Protein AF-A0A0N8VKJ3-F1 (afdb_monomer)

Sequence (84 aa):
RKKKADDVKVVFFGPSEKAFSSNDSDFLKLFSILKDLGIVTIACSGYSKAHDLDKAIMDLSTELEDVSETIPRYVDAGYTVMTF

Structure (mmCIF, N/CA/C/O backbone):
data_AF-A0A0N8VKJ3-F1
#
_entry.id   AF-A0A0N8VKJ3-F1
#
loop_
_atom_site.group_PDB
_atom_site.id
_atom_site.type_symbol
_atom_site.label_atom_id
_atom_site.label_alt_id
_atom_site.label_comp_id
_atom_site.label_asym_i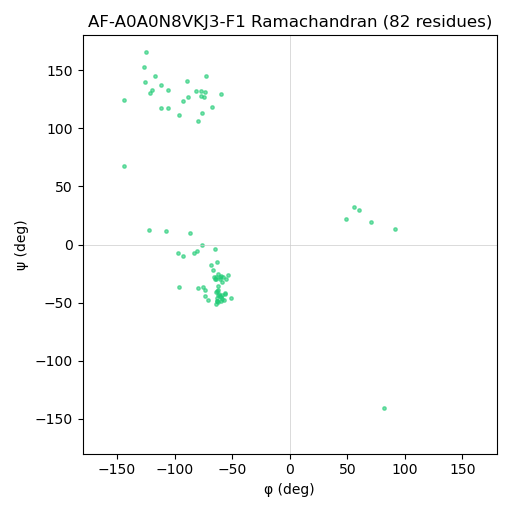d
_atom_site.label_entity_id
_atom_site.label_seq_id
_atom_site.pdbx_PDB_ins_code
_atom_site.Cartn_x
_atom_site.Cartn_y
_atom_site.Cartn_z
_atom_site.occupancy
_atom_site.B_iso_or_equiv
_atom_site.auth_seq_id
_atom_site.auth_comp_id
_atom_site.auth_asym_id
_atom_site.auth_atom_id
_atom_site.pdbx_PDB_model_num
ATOM 1 N N . ARG A 1 1 ? -13.557 10.725 23.237 1.00 44.84 1 ARG A N 1
ATOM 2 C CA . ARG A 1 1 ? -14.182 10.546 21.899 1.00 44.84 1 ARG A CA 1
ATOM 3 C C . ARG A 1 1 ? -13.277 9.601 21.111 1.00 44.84 1 ARG A C 1
ATOM 5 O O . ARG A 1 1 ? -12.157 10.011 20.851 1.00 44.84 1 ARG A O 1
ATOM 12 N N . LYS A 1 2 ? -13.700 8.361 20.810 1.00 43.62 2 LYS A N 1
ATOM 13 C CA . LYS A 1 2 ? -12.971 7.466 19.882 1.00 43.62 2 LYS A CA 1
ATOM 14 C C . LYS A 1 2 ? -12.883 8.154 18.515 1.00 43.62 2 LYS A C 1
ATOM 16 O O . LYS A 1 2 ? -13.906 8.676 18.059 1.00 43.62 2 LYS A O 1
ATOM 21 N N . LYS A 1 3 ? -11.697 8.238 17.909 1.00 53.75 3 LYS A N 1
ATOM 22 C CA . LYS A 1 3 ? -11.558 8.788 16.555 1.00 53.75 3 LYS A CA 1
ATOM 23 C C . LYS A 1 3 ? -12.105 7.714 15.608 1.00 53.75 3 LYS A C 1
ATOM 25 O O . LYS A 1 3 ? -11.789 6.543 15.731 1.00 53.75 3 LYS A O 1
ATOM 30 N N . LYS A 1 4 ? -12.983 8.080 14.672 1.00 54.50 4 LYS A N 1
ATOM 31 C CA . LYS A 1 4 ? -13.644 7.111 13.771 1.00 54.50 4 LYS A CA 1
ATOM 32 C C . LYS A 1 4 ? -12.685 6.38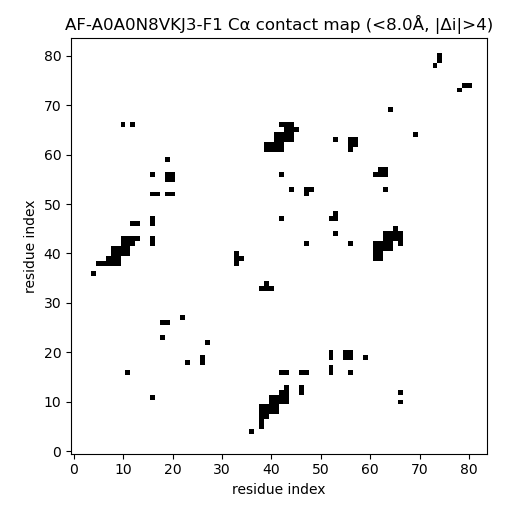6 12.804 1.00 54.50 4 LYS A C 1
ATOM 34 O O . LYS A 1 4 ? -13.142 5.526 12.068 1.00 54.50 4 LYS A O 1
ATOM 39 N N . ALA A 1 5 ? -11.400 6.739 12.801 1.00 59.34 5 ALA A N 1
ATOM 40 C CA . ALA A 1 5 ? -10.373 6.194 11.917 1.00 59.34 5 ALA A CA 1
ATOM 41 C C . ALA A 1 5 ? -9.386 5.252 12.635 1.00 59.34 5 ALA A C 1
ATOM 43 O O . ALA A 1 5 ? -8.363 4.917 12.054 1.00 59.34 5 ALA A O 1
ATOM 44 N N . ASP A 1 6 ? -9.670 4.841 13.878 1.00 65.88 6 ASP A N 1
ATOM 45 C CA . ASP A 1 6 ? -8.728 4.052 14.691 1.00 65.88 6 ASP A CA 1
ATOM 46 C C . ASP A 1 6 ? -8.411 2.662 14.092 1.00 65.88 6 ASP A C 1
ATOM 48 O O . ASP A 1 6 ? -7.440 2.038 14.510 1.00 65.88 6 ASP A O 1
ATOM 52 N N . ASP A 1 7 ? -9.196 2.179 13.120 1.00 84.44 7 ASP A N 1
ATOM 53 C CA . ASP A 1 7 ? -8.984 0.872 12.492 1.00 84.44 7 ASP A CA 1
ATOM 54 C C . ASP A 1 7 ? -9.321 0.870 10.991 1.00 84.44 7 ASP A C 1
ATOM 56 O O . ASP A 1 7 ? -10.306 0.290 10.534 1.00 84.44 7 ASP A O 1
ATOM 60 N N . VAL A 1 8 ? -8.517 1.601 10.217 1.00 89.12 8 VAL A N 1
ATOM 61 C CA . VAL A 1 8 ? -8.585 1.632 8.750 1.00 89.12 8 VAL A CA 1
ATOM 62 C C . VAL A 1 8 ? -7.330 0.981 8.179 1.00 89.12 8 VAL A C 1
ATOM 64 O O . VAL A 1 8 ? -6.216 1.230 8.644 1.00 89.12 8 VAL A O 1
ATOM 67 N N . LYS A 1 9 ? -7.521 0.155 7.148 1.00 90.12 9 LYS A N 1
ATOM 68 C CA . LYS A 1 9 ? -6.461 -0.447 6.337 1.00 90.12 9 LYS A CA 1
ATOM 69 C C . LYS A 1 9 ? -6.646 0.016 4.900 1.00 90.12 9 LYS A C 1
ATOM 71 O O . LYS A 1 9 ? -7.765 -0.016 4.390 1.00 90.12 9 LYS A O 1
ATOM 76 N N . VAL A 1 10 ? -5.570 0.458 4.261 1.00 91.62 10 VAL A N 1
ATOM 77 C CA . VAL A 1 10 ? -5.585 0.844 2.845 1.00 91.62 10 VAL A CA 1
ATOM 78 C C . VAL A 1 10 ? -4.765 -0.173 2.078 1.00 91.62 10 VAL A C 1
ATOM 80 O O . VAL A 1 10 ? -3.572 -0.319 2.325 1.00 91.62 10 VAL A O 1
ATOM 83 N N . VAL A 1 11 ? -5.414 -0.879 1.157 1.00 92.00 11 VAL A N 1
ATOM 84 C CA . VAL A 1 11 ? -4.774 -1.886 0.313 1.00 92.00 11 VAL A CA 1
ATOM 85 C C . VAL A 1 11 ? -4.621 -1.315 -1.092 1.00 92.00 11 VAL A C 1
ATOM 87 O O . VAL A 1 11 ? -5.611 -1.003 -1.750 1.00 92.00 11 VAL A O 1
ATOM 90 N N . PHE A 1 12 ? -3.383 -1.175 -1.548 1.00 90.75 12 PHE A N 1
ATOM 91 C CA . PHE A 1 12 ? -3.033 -0.890 -2.930 1.00 90.75 12 PHE A CA 1
ATOM 92 C C . PHE A 1 12 ? -2.908 -2.216 -3.676 1.00 90.75 12 PHE A C 1
ATOM 94 O O . PHE A 1 12 ? -2.199 -3.118 -3.239 1.00 90.75 12 PHE A O 1
ATOM 101 N N . PHE A 1 13 ? -3.622 -2.347 -4.789 1.00 87.06 13 PHE A N 1
ATOM 102 C CA . PHE A 1 13 ? -3.63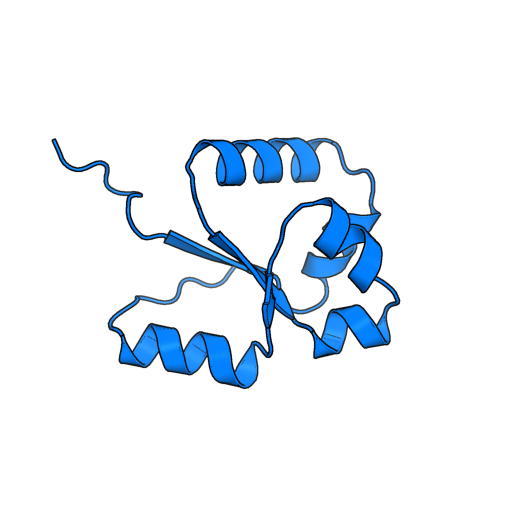7 -3.573 -5.577 1.00 87.06 13 PHE A CA 1
ATOM 103 C C . PHE A 1 13 ? -3.729 -3.238 -7.065 1.00 87.06 13 PHE A C 1
ATOM 105 O O . PHE A 1 13 ? -4.656 -2.557 -7.509 1.00 87.06 13 PHE A O 1
ATOM 112 N N . GLY A 1 14 ? -2.773 -3.733 -7.851 1.00 86.69 14 GLY A N 1
ATOM 113 C CA . GLY A 1 14 ? -2.764 -3.551 -9.302 1.00 86.69 14 GLY A CA 1
ATOM 114 C C . GLY A 1 14 ? -2.187 -2.194 -9.733 1.00 86.69 14 GLY A C 1
ATOM 115 O O . GLY A 1 14 ? -1.209 -1.730 -9.147 1.00 86.69 14 GLY A O 1
ATOM 116 N N . PRO A 1 15 ? -2.746 -1.519 -10.762 1.00 88.06 15 PRO A N 1
ATOM 117 C CA . PRO A 1 15 ? -2.170 -0.293 -11.325 1.00 88.06 15 PRO A CA 1
ATOM 118 C C . PRO A 1 15 ? -1.890 0.828 -10.321 1.00 88.06 15 PRO A C 1
ATOM 120 O O . PRO A 1 15 ? -0.970 1.611 -10.554 1.00 88.06 15 PRO A O 1
ATOM 123 N N . SER A 1 16 ? -2.624 0.880 -9.204 1.00 87.88 16 SER A N 1
ATOM 124 C CA . SER A 1 16 ? -2.397 1.846 -8.126 1.00 87.88 16 SER A CA 1
ATOM 125 C C . SER A 1 16 ? -0.996 1.751 -7.511 1.00 87.88 16 SER A C 1
ATOM 127 O O . SER A 1 16 ? -0.474 2.755 -7.041 1.00 87.88 16 SER A O 1
ATOM 129 N N . GLU A 1 17 ? -0.347 0.582 -7.548 1.00 86.94 17 GLU A N 1
ATOM 130 C CA . GLU A 1 17 ? 1.006 0.391 -6.998 1.00 86.94 17 GLU A CA 1
ATOM 131 C C . GLU A 1 17 ? 2.077 1.164 -7.774 1.00 86.94 17 GLU A C 1
ATOM 133 O O . GLU A 1 17 ? 3.119 1.520 -7.229 1.00 86.94 17 GLU A O 1
ATOM 138 N N . LYS A 1 18 ? 1.813 1.518 -9.037 1.00 88.44 18 LYS A N 1
ATOM 139 C CA . LYS A 1 18 ? 2.741 2.347 -9.820 1.00 88.44 18 LYS A CA 1
ATOM 140 C C . LYS A 1 18 ? 2.935 3.730 -9.196 1.00 88.44 18 LYS A C 1
ATOM 142 O O . LYS A 1 18 ? 3.998 4.324 -9.381 1.00 88.44 18 LYS A O 1
ATOM 147 N N . ALA A 1 19 ? 1.959 4.216 -8.424 1.00 88.12 19 ALA A N 1
ATOM 148 C CA . ALA A 1 19 ? 2.033 5.510 -7.758 1.00 88.12 19 ALA A CA 1
ATOM 149 C C . ALA A 1 19 ? 3.239 5.612 -6.805 1.00 88.12 19 ALA A C 1
ATOM 151 O O . ALA A 1 19 ? 3.870 6.668 -6.753 1.00 88.12 19 ALA A O 1
ATOM 152 N N . PHE A 1 20 ? 3.652 4.502 -6.180 1.00 85.00 20 PHE A N 1
ATOM 153 C CA . PHE A 1 20 ? 4.832 4.439 -5.307 1.00 85.00 20 PHE A CA 1
ATOM 154 C C . PHE A 1 20 ? 6.140 4.802 -6.026 1.00 85.00 20 PHE A C 1
ATOM 156 O O . PHE A 1 20 ? 7.055 5.335 -5.410 1.00 85.00 20 PHE A O 1
ATOM 163 N N . SER A 1 21 ? 6.216 4.572 -7.340 1.00 85.69 21 SER A N 1
ATOM 164 C CA . SER A 1 21 ? 7.384 4.905 -8.174 1.00 85.69 21 SER A CA 1
ATOM 165 C C . SER A 1 21 ? 7.273 6.239 -8.924 1.00 85.69 21 SER A C 1
ATOM 167 O O . SER A 1 21 ? 8.225 6.672 -9.568 1.00 85.69 21 SER A O 1
ATOM 169 N N . SER A 1 22 ? 6.110 6.892 -8.882 1.00 83.06 22 SER A N 1
ATOM 170 C CA . SER A 1 22 ? 5.762 7.958 -9.833 1.00 83.06 22 SER A CA 1
ATOM 171 C C . SER A 1 22 ? 6.316 9.348 -9.490 1.00 83.06 22 SER A C 1
ATOM 173 O O . SER A 1 22 ? 6.184 10.262 -10.302 1.00 83.06 22 SER A O 1
ATOM 175 N N . ASN A 1 23 ? 6.931 9.531 -8.311 1.00 81.81 23 ASN A N 1
ATOM 176 C CA . ASN A 1 23 ? 7.267 10.849 -7.738 1.00 81.81 23 ASN A CA 1
ATOM 177 C C . ASN A 1 23 ? 6.086 11.847 -7.751 1.00 81.81 23 ASN A C 1
ATOM 179 O O . ASN A 1 23 ? 6.291 13.061 -7.691 1.00 81.81 23 ASN A O 1
ATOM 183 N N . ASP A 1 24 ? 4.849 11.349 -7.821 1.00 89.00 24 ASP A N 1
ATOM 184 C CA . ASP A 1 24 ? 3.642 12.164 -7.815 1.00 89.00 24 ASP A CA 1
ATOM 185 C C . ASP A 1 24 ? 3.483 12.842 -6.447 1.00 89.00 24 ASP A C 1
ATOM 187 O O . ASP A 1 24 ? 3.350 12.192 -5.405 1.00 89.00 24 ASP A O 1
ATOM 191 N N . SER A 1 25 ? 3.500 14.177 -6.448 1.00 90.25 25 SER A N 1
ATOM 192 C CA . SER A 1 25 ? 3.432 14.966 -5.222 1.00 90.25 25 SER A CA 1
ATOM 193 C C . SER A 1 25 ? 2.114 14.809 -4.470 1.00 90.25 25 SER A C 1
ATOM 195 O O . SER A 1 25 ? 2.094 14.959 -3.250 1.00 90.25 25 SER A O 1
ATOM 197 N N . ASP A 1 26 ? 1.014 14.538 -5.169 1.00 91.12 26 ASP A N 1
ATOM 198 C CA . ASP A 1 26 ? -0.294 14.393 -4.539 1.00 91.12 26 ASP A CA 1
ATOM 199 C C . ASP A 1 26 ? -0.443 13.006 -3.920 1.00 91.12 26 ASP A C 1
ATOM 201 O O . ASP A 1 26 ? -0.932 12.895 -2.792 1.00 91.12 26 ASP A O 1
ATOM 205 N N . PHE A 1 27 ? 0.099 11.972 -4.571 1.00 90.12 27 PHE A N 1
ATOM 206 C CA . PHE A 1 27 ? 0.238 10.651 -3.959 1.00 90.12 27 PHE A CA 1
ATOM 207 C C . PHE A 1 27 ? 1.110 10.702 -2.699 1.00 90.12 27 PHE A C 1
ATOM 209 O O . PHE A 1 27 ? 0.699 10.212 -1.649 1.00 90.12 27 PHE A O 1
ATOM 216 N N . LEU A 1 28 ? 2.281 11.342 -2.763 1.00 89.06 28 LEU A N 1
ATOM 217 C CA . LEU A 1 28 ? 3.187 11.445 -1.614 1.00 89.06 28 LEU A CA 1
ATOM 218 C C . LEU A 1 28 ? 2.555 12.208 -0.439 1.00 89.06 28 LEU A C 1
ATOM 220 O O . LEU A 1 28 ? 2.711 11.798 0.713 1.00 89.06 28 LEU A O 1
ATOM 224 N N . LYS A 1 29 ? 1.795 13.280 -0.709 1.00 92.12 29 LYS A N 1
ATOM 225 C CA . LYS A 1 29 ? 1.021 13.988 0.328 1.00 92.12 29 LYS A CA 1
ATOM 226 C C . LYS A 1 29 ? -0.043 13.087 0.945 1.00 92.12 29 LYS A C 1
ATOM 228 O O . LYS A 1 29 ? -0.140 13.029 2.169 1.00 92.12 29 LYS A O 1
ATOM 233 N N . LEU A 1 30 ? -0.831 12.390 0.121 1.00 89.81 30 LEU A N 1
ATOM 234 C CA . LEU A 1 30 ? -1.847 11.452 0.600 1.00 89.81 30 LEU A CA 1
ATOM 235 C C . LEU A 1 30 ? -1.210 10.375 1.481 1.00 89.81 30 LEU A C 1
ATOM 237 O O . LEU A 1 30 ? -1.679 10.125 2.588 1.00 89.81 30 LEU A O 1
ATOM 241 N N . PHE A 1 31 ? -0.115 9.784 1.015 1.00 89.31 31 PHE A N 1
ATOM 242 C CA . PHE A 1 31 ? 0.602 8.742 1.728 1.00 89.31 31 PHE A CA 1
ATOM 243 C C . PHE A 1 31 ? 1.143 9.237 3.079 1.00 89.31 31 PHE A C 1
ATOM 245 O O . PHE A 1 31 ? 0.977 8.562 4.095 1.00 89.31 31 PHE A O 1
ATOM 252 N N . SER A 1 32 ? 1.703 10.452 3.126 1.00 88.94 32 SER A N 1
ATOM 253 C CA . SER A 1 32 ? 2.122 11.090 4.381 1.00 88.94 32 SER A CA 1
ATOM 254 C C . SER A 1 32 ? 0.957 11.246 5.360 1.00 88.94 32 SER A C 1
ATOM 256 O O . SER A 1 32 ? 1.102 10.920 6.533 1.00 88.94 32 SER A O 1
ATOM 258 N N . ILE A 1 33 ? -0.216 11.678 4.883 1.00 90.06 33 ILE A N 1
ATOM 259 C CA . ILE A 1 33 ? -1.415 11.820 5.721 1.00 90.06 33 ILE A CA 1
ATOM 260 C C . ILE A 1 33 ? -1.851 10.463 6.288 1.00 90.06 33 ILE A C 1
ATOM 262 O O . ILE A 1 33 ? -2.168 10.372 7.472 1.00 90.06 33 ILE A O 1
ATOM 266 N N . LEU A 1 34 ? -1.854 9.400 5.475 1.00 88.44 34 LEU A N 1
ATOM 267 C CA . LEU A 1 34 ? -2.195 8.049 5.940 1.00 88.44 34 LEU A CA 1
ATOM 268 C C . LEU A 1 34 ? -1.229 7.579 7.037 1.00 88.44 34 LEU A C 1
ATOM 270 O O . LEU A 1 34 ? -1.669 7.080 8.074 1.00 88.44 34 LEU A O 1
ATOM 274 N N . LYS A 1 35 ? 0.072 7.812 6.840 1.00 85.56 35 LYS A N 1
ATOM 275 C CA . LYS A 1 35 ? 1.118 7.475 7.811 1.00 85.56 35 LYS A CA 1
ATOM 276 C C . LYS A 1 35 ? 0.960 8.247 9.123 1.00 85.56 35 LYS A C 1
ATOM 278 O O . LYS A 1 35 ? 0.999 7.637 10.189 1.00 85.56 35 LYS A O 1
ATOM 283 N N . ASP A 1 36 ? 0.712 9.554 9.057 1.00 88.56 36 ASP A N 1
ATOM 284 C CA . ASP A 1 36 ? 0.517 10.409 10.238 1.00 88.56 36 ASP A CA 1
ATOM 285 C C . ASP A 1 36 ? -0.751 10.045 11.026 1.00 88.56 36 ASP A C 1
ATOM 287 O O . ASP A 1 36 ? -0.827 10.237 12.242 1.00 88.56 36 ASP A O 1
ATOM 291 N N . LEU A 1 37 ? -1.754 9.490 10.342 1.00 87.75 37 LEU A N 1
ATOM 292 C CA . LEU A 1 37 ? -2.968 8.959 10.959 1.00 87.75 37 LEU A CA 1
ATOM 293 C C . LEU A 1 37 ? -2.787 7.552 11.550 1.00 87.75 37 LEU A C 1
ATOM 295 O O . LEU A 1 37 ? -3.710 7.063 12.200 1.00 87.75 37 LEU A O 1
ATOM 299 N N . GLY A 1 38 ? -1.630 6.911 11.356 1.00 84.44 38 GLY A N 1
ATOM 300 C CA . GLY A 1 38 ? -1.371 5.539 11.799 1.00 84.44 38 GLY A CA 1
ATOM 301 C C . GLY A 1 38 ? -2.137 4.482 10.998 1.00 84.44 38 GLY A C 1
ATOM 302 O O . GLY A 1 38 ? -2.320 3.363 11.475 1.00 84.44 38 GLY A O 1
ATOM 303 N N . ILE A 1 39 ? -2.609 4.832 9.798 1.00 87.31 39 ILE A N 1
ATOM 304 C CA . ILE A 1 39 ? -3.307 3.908 8.904 1.00 87.31 39 ILE A CA 1
ATOM 305 C C . ILE A 1 39 ? -2.276 2.964 8.293 1.00 87.31 39 ILE A C 1
ATOM 307 O O . ILE A 1 39 ? -1.284 3.398 7.707 1.00 87.31 39 ILE A O 1
ATOM 311 N N . VAL A 1 40 ? -2.529 1.661 8.409 1.00 81.88 40 VAL A N 1
ATOM 312 C CA . VAL A 1 40 ? -1.659 0.649 7.801 1.00 81.88 40 VAL A CA 1
ATOM 313 C C . VAL A 1 40 ? -1.942 0.590 6.308 1.00 81.88 40 VAL A C 1
ATOM 315 O O . VAL A 1 40 ? -3.094 0.458 5.882 1.00 81.88 40 VAL A O 1
ATOM 318 N N . THR A 1 41 ? -0.872 0.700 5.531 1.00 84.25 41 THR A N 1
ATOM 319 C CA . THR A 1 41 ? -0.891 0.594 4.076 1.00 84.25 41 THR A CA 1
ATOM 320 C C . THR A 1 41 ? -0.299 -0.749 3.672 1.00 84.25 41 THR A C 1
ATOM 322 O O . THR A 1 41 ? 0.745 -1.155 4.183 1.00 84.25 41 THR A O 1
ATOM 325 N N . ILE A 1 42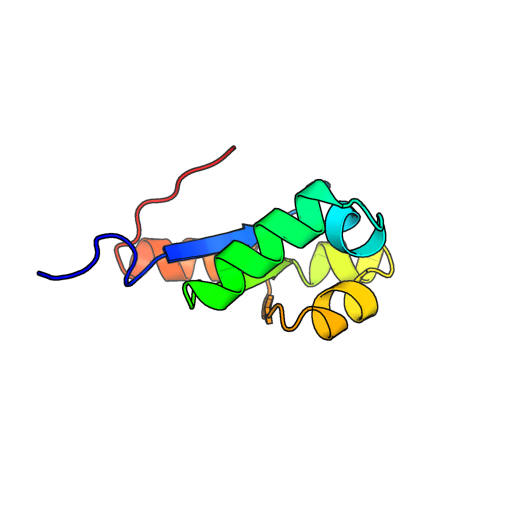 ? -0.989 -1.443 2.772 1.00 85.88 42 ILE A N 1
ATOM 326 C CA . ILE A 1 42 ? -0.621 -2.770 2.279 1.00 85.88 42 ILE A CA 1
ATOM 327 C C . ILE A 1 42 ? -0.557 -2.698 0.756 1.00 85.88 42 ILE A C 1
ATOM 329 O O . ILE A 1 42 ? -1.413 -2.062 0.148 1.00 85.88 42 ILE A O 1
ATOM 333 N N . ALA A 1 43 ? 0.426 -3.337 0.135 1.00 87.00 43 ALA A N 1
ATOM 334 C CA . ALA A 1 43 ? 0.546 -3.460 -1.315 1.00 87.00 43 ALA A CA 1
ATOM 335 C C . ALA A 1 43 ? 0.697 -4.930 -1.737 1.00 87.00 43 ALA A C 1
ATOM 337 O O . ALA A 1 43 ? 1.184 -5.758 -0.961 1.00 87.00 43 ALA A O 1
ATOM 338 N N . CYS A 1 44 ? 0.277 -5.270 -2.960 1.00 88.56 44 CYS A N 1
ATOM 339 C CA . CYS A 1 44 ? 0.319 -6.642 -3.451 1.00 88.56 44 CYS A CA 1
ATOM 340 C C . CYS A 1 44 ? 1.726 -7.074 -3.838 1.00 88.56 44 CYS A C 1
ATOM 342 O O . CYS A 1 44 ? 2.262 -6.679 -4.873 1.00 88.56 44 CYS A O 1
ATOM 344 N N . SER A 1 45 ? 2.270 -8.020 -3.080 1.00 85.94 45 SER A N 1
ATOM 345 C CA . SER A 1 45 ? 3.566 -8.637 -3.370 1.00 85.94 45 SER A CA 1
ATOM 346 C C . SER A 1 45 ? 3.660 -9.254 -4.774 1.00 85.94 45 SER A C 1
ATOM 348 O O . SER A 1 45 ? 4.740 -9.273 -5.363 1.00 85.94 45 SER A O 1
ATOM 350 N N . GLY A 1 46 ? 2.546 -9.736 -5.340 1.00 85.25 46 GLY A N 1
ATOM 351 C CA . GLY A 1 46 ? 2.507 -10.315 -6.685 1.00 85.25 46 GLY A CA 1
ATOM 352 C C . GLY A 1 46 ? 2.681 -9.278 -7.797 1.00 85.25 46 GLY A C 1
ATOM 353 O O . GLY A 1 46 ? 3.491 -9.472 -8.703 1.00 85.25 46 GLY A O 1
ATOM 354 N N . TYR A 1 47 ? 1.946 -8.165 -7.723 1.00 84.88 47 TYR A N 1
ATOM 355 C CA . TYR A 1 47 ? 2.035 -7.102 -8.727 1.00 84.88 47 TYR A CA 1
ATOM 356 C C . TYR A 1 47 ? 3.334 -6.304 -8.569 1.00 84.88 47 TYR A C 1
ATOM 358 O O . TYR A 1 47 ? 3.996 -6.005 -9.563 1.00 84.88 47 TYR A O 1
ATOM 366 N N . SER A 1 48 ? 3.752 -6.043 -7.329 1.00 85.38 48 SER A N 1
ATOM 367 C CA . SER A 1 48 ? 4.979 -5.308 -7.030 1.00 85.38 48 SER A CA 1
ATOM 368 C C . SER A 1 48 ? 6.226 -5.994 -7.597 1.00 85.38 48 SER A C 1
ATOM 370 O O . SER A 1 48 ? 7.011 -5.343 -8.291 1.00 85.38 48 SER A O 1
ATOM 372 N N . LYS A 1 49 ? 6.347 -7.320 -7.431 1.00 85.50 49 LYS A N 1
ATOM 373 C CA . LYS A 1 49 ? 7.439 -8.120 -8.015 1.00 85.50 49 LYS A CA 1
ATOM 374 C C . LYS A 1 49 ? 7.422 -8.133 -9.537 1.00 85.50 49 LYS A C 1
ATOM 376 O O . LYS A 1 49 ? 8.472 -8.066 -10.163 1.00 85.50 49 LYS A O 1
ATOM 381 N N . ALA A 1 50 ? 6.240 -8.233 -10.145 1.00 86.69 50 ALA A N 1
ATOM 382 C CA . ALA A 1 50 ? 6.100 -8.277 -11.601 1.00 86.69 50 ALA A CA 1
ATOM 383 C C . ALA A 1 50 ? 6.458 -6.944 -12.288 1.00 86.69 50 ALA A C 1
ATOM 385 O O . ALA A 1 50 ? 6.678 -6.917 -13.499 1.00 86.69 50 ALA A O 1
ATOM 386 N N . HIS A 1 51 ? 6.495 -5.848 -11.527 1.00 86.19 51 HIS A N 1
ATOM 387 C CA . HIS A 1 51 ? 6.719 -4.493 -12.026 1.00 86.19 51 HIS A CA 1
ATOM 388 C C . HIS A 1 51 ? 7.925 -3.787 -11.389 1.00 86.19 51 HIS A C 1
ATOM 390 O O . HIS A 1 51 ? 8.065 -2.577 -11.560 1.00 86.19 51 HIS A O 1
ATOM 396 N N . ASP A 1 5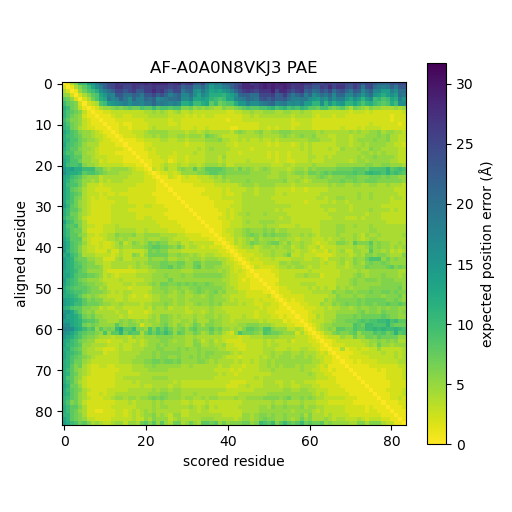2 ? 8.783 -4.521 -10.673 1.00 87.81 52 ASP A N 1
ATOM 397 C CA . ASP A 1 52 ? 9.980 -3.998 -9.999 1.00 87.81 52 ASP A CA 1
ATOM 398 C C . ASP A 1 52 ? 9.688 -2.844 -9.009 1.00 87.81 52 ASP A C 1
ATOM 400 O O . ASP A 1 52 ? 10.504 -1.941 -8.811 1.00 87.81 52 ASP A O 1
ATOM 404 N N . LEU A 1 53 ? 8.515 -2.866 -8.363 1.00 86.44 53 LEU A N 1
ATOM 405 C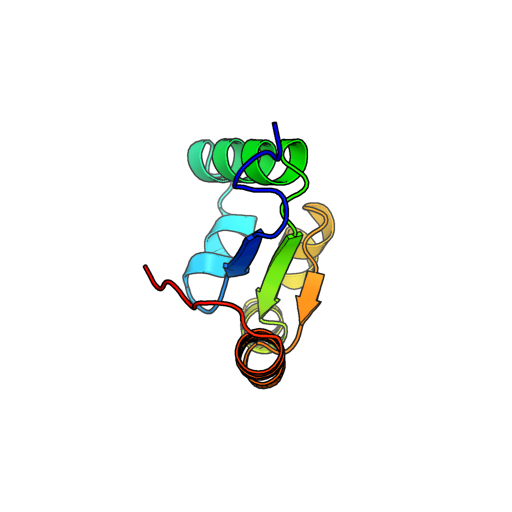 CA . LEU A 1 53 ? 8.050 -1.814 -7.444 1.00 86.44 53 LEU A CA 1
ATOM 406 C C . LEU A 1 53 ? 8.411 -2.078 -5.975 1.00 86.44 53 LEU A C 1
ATOM 408 O O . LEU A 1 53 ? 8.277 -1.176 -5.148 1.00 86.44 53 LEU A O 1
ATOM 412 N N . ASP A 1 54 ? 8.900 -3.278 -5.650 1.00 83.31 54 ASP A N 1
ATOM 413 C CA . ASP A 1 54 ? 9.149 -3.730 -4.274 1.00 83.31 54 ASP A CA 1
ATOM 414 C C . ASP A 1 54 ? 9.985 -2.732 -3.463 1.00 83.31 54 ASP A C 1
ATOM 416 O O . ASP A 1 54 ? 9.633 -2.391 -2.336 1.00 83.31 54 ASP A O 1
ATOM 420 N N . LYS A 1 55 ? 11.073 -2.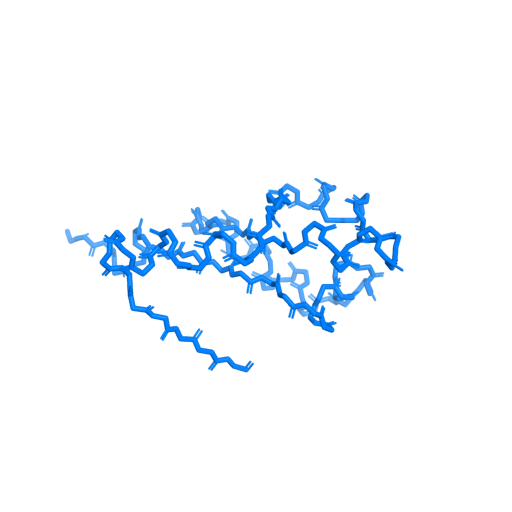215 -4.053 1.00 84.56 55 LYS A N 1
ATOM 421 C CA . LYS A 1 55 ? 11.946 -1.239 -3.383 1.00 84.56 55 LYS A CA 1
ATOM 422 C C . LYS A 1 55 ? 11.214 0.060 -3.066 1.00 84.56 55 LYS A C 1
ATOM 424 O O . LYS A 1 55 ? 11.262 0.513 -1.931 1.00 84.56 55 LYS A O 1
ATOM 429 N N . ALA A 1 56 ? 10.499 0.619 -4.043 1.00 83.62 56 ALA A N 1
ATOM 43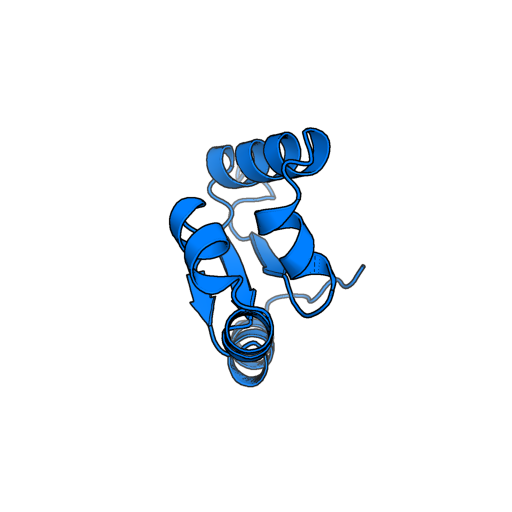0 C CA . ALA A 1 56 ? 9.781 1.881 -3.870 1.00 83.62 56 ALA A CA 1
ATOM 431 C C . ALA A 1 56 ? 8.688 1.776 -2.792 1.00 83.62 56 ALA A C 1
ATOM 433 O O . ALA A 1 56 ? 8.458 2.715 -2.031 1.00 83.62 56 ALA A O 1
ATOM 434 N N . ILE A 1 57 ? 8.036 0.616 -2.699 1.00 83.69 57 ILE A N 1
ATOM 435 C CA . ILE A 1 57 ? 6.994 0.337 -1.706 1.00 83.69 57 ILE A CA 1
ATOM 436 C C . ILE A 1 57 ? 7.598 0.144 -0.308 1.00 83.69 57 ILE A C 1
ATOM 438 O O . ILE A 1 57 ? 7.108 0.726 0.665 1.00 83.69 57 ILE A O 1
ATOM 442 N N . MET A 1 58 ? 8.693 -0.617 -0.201 1.00 81.44 58 MET A N 1
ATOM 443 C CA . MET A 1 58 ? 9.410 -0.817 1.063 1.00 81.44 58 MET A CA 1
ATOM 444 C C . MET A 1 58 ? 10.001 0.492 1.607 1.00 81.44 58 MET A C 1
ATOM 446 O O . MET A 1 58 ? 9.906 0.748 2.809 1.00 81.44 58 MET A O 1
ATOM 450 N N . ASP A 1 59 ? 10.545 1.350 0.739 1.00 83.69 59 ASP A N 1
ATOM 451 C CA . ASP A 1 59 ? 11.097 2.660 1.115 1.00 83.69 59 ASP A CA 1
ATOM 452 C C . ASP A 1 59 ? 10.033 3.567 1.759 1.00 83.69 59 ASP A C 1
ATOM 454 O O . ASP A 1 59 ? 10.325 4.365 2.653 1.00 83.69 59 ASP A O 1
ATOM 458 N N . LEU A 1 60 ? 8.767 3.392 1.369 1.00 80.69 60 LEU A N 1
ATOM 459 C CA . LEU A 1 60 ? 7.623 4.111 1.924 1.00 80.69 60 LEU A CA 1
ATOM 460 C C . LEU A 1 60 ? 7.027 3.443 3.179 1.00 80.69 60 LEU A C 1
ATOM 462 O O . LEU A 1 60 ? 6.011 3.898 3.691 1.00 80.69 60 LEU A O 1
ATOM 466 N N . SER A 1 61 ? 7.685 2.432 3.763 1.00 77.38 61 SER A N 1
ATOM 467 C CA . SER A 1 61 ? 7.212 1.719 4.968 1.00 77.38 61 SER A CA 1
ATOM 468 C C . SER A 1 61 ? 5.842 1.040 4.790 1.00 77.38 61 SER A C 1
ATOM 470 O O . SER A 1 61 ? 5.081 0.928 5.749 1.00 77.38 61 SER A O 1
ATOM 472 N N . THR A 1 62 ? 5.514 0.628 3.564 1.00 81.38 62 THR A N 1
ATOM 473 C CA . THR A 1 62 ? 4.280 -0.108 3.242 1.00 81.38 62 THR A CA 1
ATOM 474 C C . THR A 1 62 ? 4.517 -1.607 3.382 1.00 81.38 62 THR A C 1
ATOM 476 O O . THR A 1 62 ? 5.576 -2.108 2.998 1.00 81.38 62 THR A O 1
ATOM 479 N N . GLU A 1 63 ? 3.541 -2.336 3.918 1.00 85.19 63 GLU A N 1
ATOM 480 C CA . GLU A 1 63 ? 3.621 -3.793 4.044 1.00 85.19 63 GLU A CA 1
ATOM 481 C C . GLU A 1 63 ? 3.342 -4.456 2.689 1.00 85.19 63 GLU A C 1
ATOM 483 O O . GLU A 1 63 ? 2.378 -4.117 2.004 1.00 85.19 63 GLU A O 1
ATOM 488 N N . LEU A 1 64 ? 4.183 -5.410 2.287 1.00 85.38 64 LEU A N 1
ATOM 489 C CA . LEU A 1 64 ? 3.948 -6.231 1.100 1.00 85.38 64 LEU A CA 1
ATOM 490 C C . LEU A 1 64 ? 3.302 -7.547 1.529 1.00 85.38 64 LEU A C 1
ATOM 492 O O . LEU A 1 64 ? 3.959 -8.386 2.145 1.00 85.38 64 LEU A O 1
ATOM 496 N N . GLU A 1 65 ? 2.036 -7.739 1.170 1.00 88.50 65 GLU A N 1
ATOM 497 C CA . GLU A 1 65 ? 1.282 -8.964 1.459 1.00 88.50 65 GLU A CA 1
ATOM 498 C C . GLU A 1 65 ? 0.702 -9.578 0.173 1.00 88.50 65 GLU A C 1
ATOM 500 O O . GLU A 1 65 ? 0.677 -8.953 -0.892 1.00 88.50 65 GLU A O 1
ATOM 505 N N . ASP A 1 66 ? 0.257 -10.834 0.238 1.00 88.19 66 ASP A N 1
ATOM 506 C CA . ASP A 1 66 ? -0.599 -11.396 -0.809 1.00 88.19 66 ASP A CA 1
ATOM 507 C C . ASP A 1 66 ? -2.034 -10.919 -0.590 1.00 88.19 66 ASP A C 1
ATOM 509 O O . ASP A 1 66 ? -2.743 -11.396 0.296 1.00 88.19 66 ASP A O 1
ATOM 513 N N . VAL A 1 67 ? -2.478 -9.987 -1.433 1.00 87.19 67 VAL A N 1
ATOM 514 C CA . VAL A 1 67 ? -3.816 -9.389 -1.339 1.00 87.19 67 VAL A CA 1
ATOM 515 C C . VAL A 1 67 ? -4.933 -10.435 -1.433 1.00 87.19 67 VAL A C 1
ATOM 517 O O . VAL A 1 67 ? -5.999 -10.241 -0.839 1.00 87.19 67 VAL A O 1
ATOM 520 N N . SER A 1 68 ? -4.680 -11.558 -2.114 1.00 86.38 68 SER A N 1
ATOM 521 C CA . SER A 1 68 ? -5.618 -12.680 -2.242 1.00 86.38 68 SER A CA 1
ATOM 522 C C . SER A 1 68 ? -5.912 -13.340 -0.895 1.00 86.38 68 SER A C 1
ATOM 524 O O . SER A 1 68 ? -7.004 -13.865 -0.705 1.00 86.38 68 SER A O 1
ATOM 526 N N . GLU A 1 69 ? -4.967 -13.285 0.045 1.00 88.62 69 GLU A 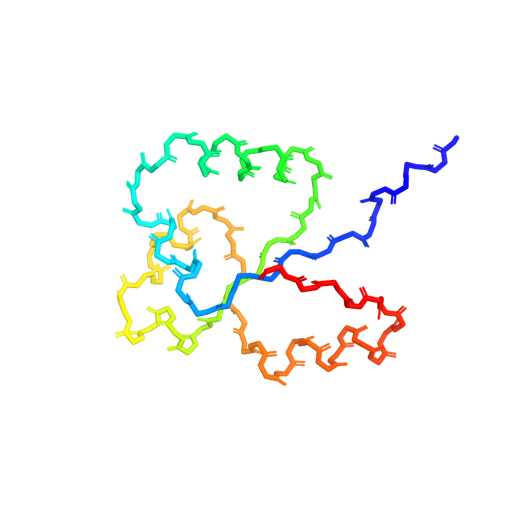N 1
ATOM 527 C CA . GLU A 1 69 ? -5.128 -13.766 1.421 1.00 88.62 69 GLU A CA 1
ATOM 528 C C . GLU A 1 69 ? -5.502 -12.622 2.377 1.00 88.62 69 GLU A C 1
ATOM 530 O O . GLU A 1 69 ? -6.320 -12.799 3.284 1.00 88.62 69 GLU A O 1
ATOM 535 N N . THR A 1 70 ? -4.955 -11.423 2.156 1.00 89.31 70 THR A N 1
ATOM 536 C CA . THR A 1 70 ? -5.162 -10.246 3.008 1.00 89.31 70 THR A CA 1
ATOM 537 C C . THR A 1 70 ? -6.618 -9.792 3.049 1.00 89.31 70 THR A C 1
ATOM 539 O O . THR A 1 70 ? -7.154 -9.564 4.135 1.00 89.31 70 THR A O 1
ATOM 542 N N . ILE A 1 71 ? -7.275 -9.637 1.892 1.00 90.12 71 ILE A N 1
ATOM 543 C CA . ILE A 1 71 ? -8.653 -9.124 1.853 1.00 90.12 71 ILE A CA 1
ATOM 544 C C . ILE A 1 71 ? -9.618 -10.090 2.557 1.00 90.12 71 ILE A C 1
ATOM 546 O O . ILE A 1 71 ? -10.326 -9.626 3.454 1.00 90.12 71 ILE A O 1
ATOM 550 N N . PRO A 1 72 ? -9.642 -11.404 2.242 1.00 93.00 72 PRO A N 1
ATOM 551 C CA . PRO A 1 72 ? -10.490 -12.354 2.962 1.00 93.00 72 PRO A CA 1
ATOM 552 C C . PRO A 1 72 ? -10.234 -12.355 4.468 1.00 93.00 72 PRO A C 1
ATOM 554 O O . PRO A 1 72 ? -11.183 -12.285 5.240 1.00 93.00 72 PRO A O 1
ATOM 557 N N . ARG A 1 73 ? -8.963 -12.314 4.897 1.00 93.44 73 ARG A N 1
ATOM 558 C CA . ARG A 1 73 ? -8.596 -12.244 6.319 1.00 93.44 73 ARG A CA 1
ATOM 559 C C . ARG A 1 73 ? -9.232 -11.047 7.032 1.00 93.44 73 ARG A C 1
ATOM 561 O O . ARG A 1 73 ? -9.696 -11.188 8.162 1.00 93.44 73 ARG A O 1
ATOM 568 N N . TYR A 1 74 ? -9.261 -9.873 6.401 1.00 92.12 74 TYR A N 1
ATOM 569 C CA . TYR A 1 74 ? -9.908 -8.695 6.987 1.00 92.12 74 TYR A CA 1
ATOM 570 C C . TYR A 1 74 ? -11.434 -8.764 6.923 1.00 92.12 74 TYR A C 1
ATOM 572 O O . TYR A 1 74 ? -12.100 -8.357 7.873 1.00 92.12 74 TYR A O 1
ATOM 580 N N . VAL A 1 75 ? -12.002 -9.318 5.853 1.00 92.88 75 VAL A N 1
ATOM 581 C CA . VAL A 1 75 ? -13.449 -9.567 5.774 1.00 92.88 75 VAL A CA 1
ATOM 582 C C . VAL A 1 75 ? -13.896 -10.487 6.915 1.00 92.88 75 VAL A C 1
ATOM 584 O O . VAL A 1 75 ? -14.832 -10.146 7.638 1.00 92.88 75 VAL A O 1
ATOM 587 N N . ASP A 1 76 ? -13.177 -11.586 7.149 1.00 95.38 76 ASP A N 1
ATOM 588 C CA . ASP A 1 76 ? -13.456 -12.540 8.229 1.00 95.38 76 ASP A CA 1
ATOM 589 C C . ASP A 1 76 ? -13.290 -11.914 9.624 1.00 95.38 76 ASP A C 1
ATOM 591 O O . ASP A 1 76 ? -13.998 -12.273 10.566 1.00 95.38 76 ASP A O 1
ATOM 595 N N . ALA A 1 77 ? -12.399 -10.927 9.760 1.00 92.94 77 ALA A N 1
ATOM 596 C CA . ALA A 1 77 ? -12.223 -10.141 10.981 1.00 92.94 77 ALA A CA 1
ATOM 597 C C . ALA A 1 77 ? -13.320 -9.074 11.201 1.00 92.94 77 ALA A C 1
ATOM 599 O O . ALA A 1 77 ? -13.294 -8.367 12.209 1.00 92.94 77 ALA A O 1
ATOM 600 N N . GLY A 1 78 ? -14.293 -8.957 10.289 1.00 93.06 78 GLY A N 1
ATOM 601 C CA . GLY A 1 78 ? -15.436 -8.049 10.406 1.00 93.06 78 GLY A CA 1
ATOM 602 C C . GLY A 1 78 ? -15.225 -6.670 9.778 1.00 93.06 78 GLY A C 1
ATOM 603 O O . GLY A 1 78 ? -16.021 -5.761 10.029 1.00 93.06 78 GLY A O 1
ATOM 604 N N . TYR A 1 79 ? -14.183 -6.489 8.961 1.00 92.69 79 TYR A N 1
ATOM 605 C CA . TYR A 1 79 ? -13.992 -5.243 8.223 1.00 92.69 79 TYR A CA 1
ATOM 606 C C . TYR A 1 79 ? -14.998 -5.127 7.077 1.00 92.69 79 TYR A C 1
ATOM 608 O O . TYR A 1 79 ? -15.347 -6.095 6.403 1.00 92.69 79 TYR A O 1
ATOM 616 N N . THR A 1 80 ? -15.434 -3.895 6.814 1.00 92.69 80 THR A N 1
ATOM 617 C CA . THR A 1 80 ? -16.214 -3.566 5.617 1.00 92.69 80 THR A CA 1
ATOM 618 C C . THR A 1 80 ? -15.272 -3.116 4.510 1.00 92.69 80 THR A C 1
ATOM 620 O O . THR A 1 80 ? -14.515 -2.163 4.689 1.00 92.69 80 THR A O 1
ATOM 623 N N . VAL A 1 81 ? -15.336 -3.783 3.359 1.00 91.75 81 VAL A N 1
ATOM 624 C CA . VAL A 1 81 ? -14.507 -3.444 2.199 1.00 91.75 81 VAL A CA 1
ATOM 625 C C . VAL A 1 81 ? -15.122 -2.270 1.440 1.00 91.75 81 VAL A C 1
ATOM 627 O O . VAL A 1 81 ? -16.313 -2.268 1.131 1.00 91.75 81 VAL A O 1
ATOM 630 N N . MET A 1 82 ? -14.286 -1.286 1.112 1.00 91.69 82 MET A N 1
ATOM 631 C CA . MET A 1 82 ? -14.608 -0.188 0.203 1.00 91.69 82 MET A CA 1
ATOM 632 C C . MET A 1 82 ? -13.613 -0.210 -0.959 1.00 91.69 82 MET A C 1
ATOM 634 O O . MET A 1 82 ? -12.409 -0.281 -0.727 1.00 91.69 82 MET A O 1
ATOM 638 N N . THR A 1 83 ? -14.110 -0.157 -2.193 1.00 90.50 83 THR A N 1
ATOM 639 C CA . THR A 1 83 ? -13.296 -0.200 -3.420 1.00 90.50 83 THR A CA 1
ATOM 640 C C . THR A 1 83 ? -13.454 1.094 -4.211 1.00 90.50 83 THR A C 1
ATOM 642 O O . THR A 1 83 ? -14.560 1.640 -4.252 1.00 90.50 83 THR A O 1
ATOM 645 N N . PHE A 1 84 ? -12.380 1.546 -4.861 1.00 86.06 84 PHE A N 1
ATOM 646 C CA . PHE A 1 84 ? -12.317 2.791 -5.630 1.00 86.06 84 PHE A CA 1
ATOM 647 C C . PHE A 1 84 ? -11.671 2.562 -6.994 1.00 86.06 84 PHE A C 1
ATOM 649 O O . PHE A 1 84 ? -10.803 1.663 -7.077 1.00 86.06 84 PHE A O 1
#

Solvent-accessible surface area (backbone atoms only — not comparable to full-atom values): 5122 Å² total; per-residue (Å²): 131,84,64,95,64,82,85,49,76,48,76,39,64,60,80,62,51,55,56,57,72,58,81,43,67,66,58,53,50,52,50,50,53,38,53,76,66,68,39,50,45,34,34,26,46,67,54,24,63,78,65,73,35,51,64,45,36,49,76,68,75,38,45,73,41,58,53,86,57,48,53,56,54,39,46,76,71,69,52,83,89,85,86,134

Radius of gyration: 13.06 Å; Cα contacts (8 Å, |Δi|>4): 89; chains: 1; bounding box: 28×29×34 Å

Organism: NCBI:txid507754

pLDDT: mean 85.23, std 9.6, range [43.62, 95.38]

Secondary structure (DSSP, 8-state):
---TTTT-EEEE-GGGGGGGGS--HHHHHHHHHHHHTT-EEEEEHHHHHHTT-HHHHHHTT-EEE-HHHHHHHHHHTTPPP---

Nearest PDB structures (foldseek):
  2fb6-assembly1_A  TM=8.935E-01  e=1.031E-02  Bacteroides thetaiotaomicron VPI-5482
  1rpz-assembly1_A  TM=6.034E-01  e=2.408E+00  Tequatrovirus T4
  8of6-assembly1_N  TM=4.567E-01  e=2.759E+00  Bacillus subtilis subsp. subtilis str. 168
  9bk7-assembly1_A  TM=4.760E-01  e=5.096E+00  synthetic construct

InterPro domains:
  IPR027396 DsrEFH-like [G3DSA:3.40.1260.10] (1-84)
  IPR027396 DsrEFH-like [SSF75169] (7-83)

Foldseek 3Di:
DPDPVPDAEAEAEPPSLCLLVPPDPVSVVVLVVCVVSVHAYEYEPVRCVVVVSVVSCVVSVHHHDHVVVVVVVVVVVVDDDDDD

Mean predicted aligned error: 5.15 Å